Protein AF-A0A6G0AFS3-F1 (afdb_monomer_lite)

Structure (mmCIF, N/CA/C/O backbone):
data_AF-A0A6G0AFS3-F1
#
_entry.id   AF-A0A6G0AFS3-F1
#
loop_
_atom_site.group_PDB
_atom_site.id
_atom_site.type_symbol
_atom_site.label_atom_id
_atom_site.label_alt_id
_atom_site.label_comp_id
_atom_site.label_asym_id
_atom_site.label_entity_id
_atom_site.label_seq_id
_atom_site.pdbx_PDB_ins_code
_atom_site.Cartn_x
_atom_site.Cartn_y
_atom_site.Cartn_z
_atom_site.occupancy
_atom_site.B_iso_or_equiv
_atom_site.auth_seq_id
_atom_site.auth_comp_id
_atom_site.auth_asym_id
_atom_site.auth_atom_id
_atom_site.pdbx_PDB_model_num
ATOM 1 N N . MET A 1 1 ? -5.564 20.367 17.736 1.00 57.69 1 MET A N 1
ATOM 2 C CA . MET A 1 1 ? -5.462 19.104 16.979 1.00 57.69 1 MET A CA 1
ATOM 3 C C . MET A 1 1 ? -5.096 18.020 17.952 1.00 57.69 1 MET A C 1
ATOM 5 O O . MET A 1 1 ? -4.069 18.157 18.610 1.00 57.69 1 MET A O 1
ATOM 9 N N . THR A 1 2 ? -5.948 17.007 18.053 1.00 73.69 2 THR A N 1
ATOM 10 C CA . THR A 1 2 ? -5.639 15.778 18.782 1.00 73.69 2 THR A CA 1
ATOM 11 C C . THR A 1 2 ? -4.485 15.055 18.076 1.00 73.69 2 THR A C 1
ATOM 13 O O . THR A 1 2 ? -4.265 15.255 16.878 1.00 73.69 2 THR A O 1
ATOM 16 N N . LEU A 1 3 ? -3.704 14.264 18.819 1.00 71.75 3 LEU A N 1
ATOM 17 C CA . LEU A 1 3 ? -2.564 13.503 18.282 1.00 71.75 3 LEU A CA 1
ATOM 18 C C . LEU A 1 3 ? -2.977 12.639 17.082 1.00 71.75 3 LEU A C 1
ATOM 20 O O . LEU A 1 3 ? -2.249 12.559 16.098 1.00 71.75 3 LEU A O 1
ATOM 24 N N . GLU A 1 4 ? -4.170 12.059 17.153 1.00 75.44 4 GLU A N 1
ATOM 25 C CA . GLU A 1 4 ? -4.783 11.262 16.094 1.00 75.44 4 GLU A CA 1
ATOM 26 C C . GLU A 1 4 ? -4.953 12.065 14.802 1.00 75.44 4 GLU A C 1
ATOM 28 O O . GLU A 1 4 ? -4.562 11.589 13.741 1.00 75.44 4 GLU A O 1
ATOM 33 N N . THR A 1 5 ? -5.431 13.315 14.876 1.00 77.44 5 THR A N 1
ATOM 34 C CA . THR A 1 5 ? -5.526 14.192 13.696 1.00 77.44 5 THR A CA 1
ATOM 35 C C . THR A 1 5 ? -4.152 14.493 13.106 1.00 77.44 5 THR A C 1
ATOM 37 O O . THR A 1 5 ? -4.003 14.563 11.889 1.00 77.44 5 THR A O 1
ATOM 40 N N . ILE A 1 6 ? -3.134 14.668 13.954 1.00 78.25 6 ILE A N 1
ATOM 41 C CA . ILE A 1 6 ? -1.774 14.931 13.480 1.00 78.25 6 ILE A CA 1
ATOM 42 C C . ILE A 1 6 ? -1.236 13.693 12.759 1.00 78.25 6 ILE A C 1
ATOM 44 O O . ILE A 1 6 ? -0.811 13.814 11.616 1.00 78.25 6 ILE A O 1
ATOM 48 N N . LEU A 1 7 ? -1.304 12.514 13.387 1.00 80.50 7 LEU A N 1
ATOM 49 C CA . LEU A 1 7 ? -0.908 11.238 12.782 1.00 80.50 7 LEU A CA 1
ATOM 50 C C . LEU A 1 7 ? -1.655 10.990 11.468 1.00 80.50 7 LEU A C 1
ATOM 52 O O . LEU A 1 7 ? -1.029 10.627 10.476 1.00 80.50 7 LEU A O 1
ATOM 56 N N . PHE A 1 8 ? -2.961 11.256 11.435 1.00 84.75 8 PHE A N 1
ATOM 57 C CA . PHE A 1 8 ? -3.777 11.121 10.234 1.00 84.75 8 PHE A CA 1
ATOM 58 C C . PHE A 1 8 ? -3.244 11.990 9.092 1.00 84.75 8 PHE A C 1
ATOM 60 O O . PHE A 1 8 ? -3.015 11.486 7.997 1.00 84.75 8 PHE A O 1
ATOM 67 N N . ILE A 1 9 ? -2.961 13.270 9.354 1.00 82.94 9 ILE A N 1
ATOM 68 C CA . ILE A 1 9 ? -2.416 14.190 8.345 1.00 82.94 9 ILE A CA 1
ATOM 69 C C . ILE A 1 9 ? -1.007 13.775 7.909 1.00 82.94 9 ILE A C 1
ATOM 71 O O . ILE A 1 9 ? -0.705 13.830 6.718 1.00 82.94 9 ILE A O 1
ATOM 75 N N . VAL A 1 10 ? -0.156 13.323 8.839 1.00 82.75 10 VAL A N 1
ATOM 76 C CA . VAL A 1 10 ? 1.196 12.827 8.528 1.00 82.75 10 VAL A CA 1
ATOM 77 C C . VAL A 1 10 ? 1.109 11.670 7.537 1.00 82.75 10 VAL A C 1
ATOM 79 O O . VAL A 1 10 ? 1.639 11.765 6.432 1.00 82.75 10 VAL A O 1
ATOM 82 N N . PHE A 1 11 ? 0.409 10.596 7.906 1.00 86.06 11 PHE A N 1
ATOM 83 C CA . PHE A 1 11 ? 0.305 9.404 7.072 1.00 86.06 11 PHE A CA 1
ATOM 84 C C . PHE A 1 11 ? -0.426 9.688 5.758 1.00 86.06 11 PHE A C 1
ATOM 86 O O . PHE A 1 11 ? 0.020 9.213 4.717 1.00 86.06 11 PHE A O 1
ATOM 93 N N . ALA A 1 12 ? -1.472 10.521 5.769 1.00 86.19 12 ALA A N 1
ATOM 94 C CA . ALA A 1 12 ? -2.175 10.925 4.554 1.00 86.19 12 ALA A CA 1
ATOM 95 C C . ALA A 1 12 ? -1.269 11.716 3.597 1.00 86.19 12 ALA A C 1
ATOM 97 O O . ALA A 1 12 ? -1.266 11.444 2.398 1.00 86.19 12 ALA A O 1
ATOM 98 N N . SER A 1 13 ? -0.459 12.648 4.114 1.00 82.75 13 SER A N 1
ATOM 99 C CA . SER A 1 13 ? 0.499 13.406 3.299 1.00 82.75 13 SER A CA 1
ATOM 100 C C . SER A 1 13 ? 1.591 12.510 2.711 1.00 82.75 13 SER A C 1
ATOM 102 O O . SER A 1 13 ? 1.865 12.598 1.517 1.00 82.75 13 SER A O 1
ATOM 104 N N . ILE A 1 14 ? 2.153 11.585 3.501 1.00 85.62 14 ILE A N 1
ATOM 105 C CA . ILE A 1 14 ? 3.144 10.608 3.026 1.00 85.62 14 ILE A CA 1
ATOM 106 C C . ILE A 1 14 ? 2.538 9.727 1.932 1.00 85.62 14 ILE A C 1
ATOM 108 O O . ILE A 1 14 ? 3.170 9.522 0.900 1.00 85.62 14 ILE A O 1
ATOM 112 N N . CYS A 1 15 ? 1.308 9.247 2.126 1.00 88.62 15 CYS A N 1
ATOM 113 C CA . CYS A 1 15 ? 0.595 8.422 1.155 1.00 88.62 15 CYS A CA 1
ATOM 114 C C . CYS A 1 15 ? 0.359 9.186 -0.160 1.00 88.62 15 CYS A C 1
ATOM 116 O O . CYS A 1 15 ? 0.762 8.724 -1.225 1.00 88.62 15 CYS A O 1
ATOM 118 N N . ALA A 1 16 ? -0.201 10.400 -0.087 1.00 85.44 16 ALA A N 1
ATOM 119 C CA . ALA A 1 16 ? -0.469 11.238 -1.258 1.00 85.44 16 ALA A CA 1
ATOM 120 C C . ALA A 1 16 ? 0.805 11.529 -2.059 1.00 85.44 16 ALA A C 1
ATOM 122 O O . ALA A 1 16 ? 0.827 11.459 -3.287 1.00 85.44 16 ALA A O 1
ATOM 123 N N . VAL A 1 17 ? 1.892 11.816 -1.355 1.00 84.44 17 VAL A N 1
ATOM 124 C CA . VAL A 1 17 ? 3.161 12.142 -1.982 1.00 84.44 17 VAL A CA 1
ATOM 125 C C . VAL A 1 17 ? 3.850 10.898 -2.554 1.00 84.44 17 VAL A C 1
ATOM 127 O O . VAL A 1 17 ? 4.395 10.959 -3.657 1.00 84.44 17 VAL A O 1
ATOM 130 N N . SER A 1 18 ? 3.787 9.759 -1.857 1.00 86.06 18 SER A N 1
ATOM 131 C CA . SER A 1 18 ? 4.270 8.470 -2.364 1.00 86.06 18 SER A CA 1
ATOM 132 C C . SER A 1 18 ? 3.552 8.080 -3.657 1.00 86.06 18 SER A C 1
ATOM 134 O O . SER A 1 18 ? 4.197 7.621 -4.595 1.00 86.06 18 SER A O 1
ATOM 136 N N . ALA A 1 19 ? 2.243 8.334 -3.757 1.00 87.31 19 ALA A N 1
ATOM 137 C CA . ALA A 1 19 ? 1.475 8.090 -4.977 1.00 87.31 19 ALA A CA 1
ATOM 138 C C . ALA A 1 19 ? 1.959 8.951 -6.161 1.00 87.31 19 ALA A C 1
ATOM 140 O O . ALA A 1 19 ? 2.173 8.435 -7.257 1.00 87.31 19 ALA A O 1
ATOM 141 N N . VAL A 1 20 ? 2.207 10.248 -5.943 1.00 83.62 20 VAL A N 1
ATOM 142 C CA . VAL A 1 20 ? 2.750 11.139 -6.988 1.00 83.62 20 VAL A CA 1
ATOM 143 C C . VAL A 1 20 ? 4.163 10.716 -7.403 1.00 83.62 20 VAL A C 1
ATOM 145 O O . VAL A 1 20 ? 4.492 10.703 -8.594 1.00 83.62 20 VAL A O 1
ATOM 148 N N . LEU A 1 21 ? 4.999 10.331 -6.436 1.00 81.81 21 LEU A N 1
ATOM 149 C CA . LEU A 1 21 ? 6.357 9.850 -6.683 1.00 81.81 21 LEU A CA 1
ATOM 150 C C . LEU A 1 21 ? 6.391 8.529 -7.447 1.00 81.81 21 LEU A C 1
ATOM 152 O O . LEU A 1 21 ? 7.233 8.369 -8.326 1.00 81.81 21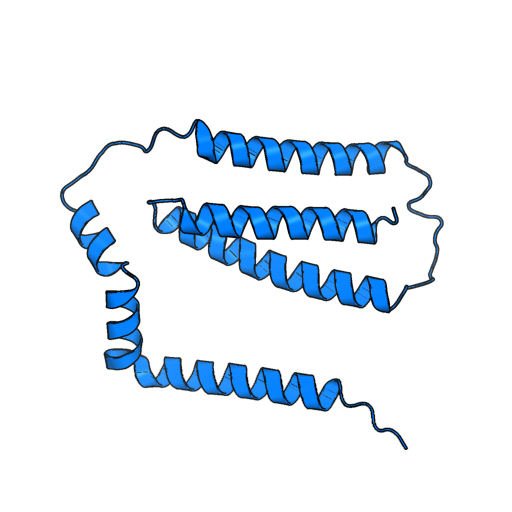 LEU A O 1
ATOM 156 N N . MET A 1 22 ? 5.479 7.610 -7.136 1.00 83.44 22 MET A N 1
ATOM 157 C CA . MET A 1 22 ? 5.349 6.335 -7.834 1.00 83.44 22 MET A CA 1
ATOM 158 C C . MET A 1 22 ? 5.116 6.543 -9.338 1.00 83.44 22 MET A C 1
ATOM 160 O O . MET A 1 22 ? 5.707 5.826 -10.142 1.00 83.44 22 MET A O 1
ATOM 164 N N . ILE A 1 23 ? 4.295 7.534 -9.711 1.00 82.75 23 ILE A N 1
ATOM 165 C CA . ILE A 1 23 ? 3.948 7.836 -11.112 1.00 82.75 23 ILE A CA 1
ATOM 166 C C . ILE A 1 23 ? 5.051 8.640 -11.811 1.00 82.75 23 ILE A C 1
ATOM 168 O O . ILE A 1 23 ? 5.369 8.386 -12.967 1.00 82.75 23 ILE A O 1
ATOM 172 N N . THR A 1 24 ? 5.646 9.616 -11.121 1.00 78.75 24 THR A N 1
ATOM 173 C CA . THR A 1 24 ? 6.626 10.536 -11.729 1.00 78.75 24 THR A CA 1
ATOM 174 C C . THR A 1 24 ? 7.993 9.880 -11.962 1.00 78.75 24 THR A C 1
ATOM 176 O O . THR A 1 24 ? 8.805 10.384 -12.739 1.00 78.75 24 THR A O 1
ATOM 179 N N . ARG A 1 25 ? 8.307 8.776 -11.270 1.00 72.31 25 ARG A N 1
ATOM 180 C CA . ARG A 1 25 ? 9.647 8.178 -11.303 1.00 72.31 25 ARG A CA 1
ATOM 181 C C . ARG A 1 25 ? 9.829 7.214 -12.480 1.00 72.31 25 ARG A C 1
ATOM 183 O O . ARG A 1 25 ? 9.078 6.254 -12.590 1.00 72.31 25 ARG A O 1
ATOM 190 N N . PRO A 1 26 ? 10.891 7.388 -13.293 1.00 65.94 26 PRO A N 1
ATOM 191 C CA . PRO A 1 26 ? 11.183 6.487 -14.410 1.00 65.94 26 PRO A CA 1
ATOM 192 C C . PRO A 1 26 ? 11.846 5.169 -13.979 1.00 65.94 26 PRO A C 1
ATOM 194 O O . PRO A 1 26 ? 11.975 4.259 -14.789 1.00 65.94 26 PRO A O 1
ATOM 197 N N . ASN A 1 27 ? 12.314 5.056 -12.730 1.00 74.31 27 ASN A N 1
ATOM 198 C CA . ASN A 1 27 ? 12.974 3.845 -12.247 1.00 74.31 27 ASN A CA 1
ATOM 199 C C . ASN A 1 27 ? 11.939 2.876 -11.633 1.00 74.31 27 ASN A C 1
ATOM 201 O O . ASN A 1 27 ? 11.356 3.216 -10.597 1.00 74.31 27 ASN A O 1
ATOM 205 N N . PRO A 1 28 ? 11.767 1.661 -12.192 1.00 74.00 28 PRO A N 1
ATOM 206 C CA . PRO A 1 28 ? 10.737 0.715 -11.760 1.00 74.00 28 PRO A CA 1
ATOM 207 C C . PRO A 1 28 ? 10.916 0.223 -10.316 1.00 74.00 28 PRO A C 1
ATOM 209 O O . PRO A 1 28 ? 9.928 -0.010 -9.623 1.00 74.00 28 PRO A O 1
ATOM 212 N N . VAL A 1 29 ? 12.155 0.116 -9.819 1.00 78.69 29 VAL A N 1
ATOM 213 C CA . VAL A 1 29 ? 12.429 -0.322 -8.438 1.00 78.69 29 VAL A CA 1
ATOM 214 C C . VAL A 1 29 ? 11.977 0.738 -7.435 1.00 78.69 29 VAL A C 1
ATOM 216 O O . VAL A 1 29 ? 11.332 0.423 -6.437 1.00 78.69 29 VAL A O 1
ATOM 219 N N . LEU A 1 30 ? 12.269 2.010 -7.718 1.00 75.38 30 LEU A N 1
ATOM 220 C CA . LEU A 1 30 ? 11.822 3.130 -6.887 1.00 75.38 30 LEU A CA 1
ATOM 221 C C . LEU A 1 30 ? 10.293 3.232 -6.880 1.00 75.38 30 LEU A C 1
ATOM 223 O O . LEU A 1 30 ? 9.705 3.378 -5.811 1.00 75.38 30 LEU A O 1
ATOM 227 N N . SER A 1 31 ? 9.642 3.082 -8.035 1.00 81.31 31 SER A N 1
ATOM 228 C CA . SER A 1 31 ? 8.177 3.077 -8.115 1.00 81.31 31 SER A CA 1
ATOM 229 C C . SER A 1 31 ? 7.552 1.916 -7.335 1.00 81.31 31 SER A C 1
ATOM 231 O O . SER A 1 31 ? 6.569 2.128 -6.629 1.00 81.31 31 SER A O 1
ATOM 233 N N . ALA A 1 32 ? 8.144 0.716 -7.372 1.00 84.19 32 ALA A N 1
ATOM 234 C CA . ALA A 1 32 ? 7.674 -0.423 -6.581 1.00 84.19 32 ALA A CA 1
ATOM 235 C C . ALA A 1 32 ? 7.794 -0.181 -5.063 1.00 84.19 32 ALA A C 1
ATOM 237 O O . ALA A 1 32 ? 6.872 -0.500 -4.312 1.00 84.19 32 ALA A O 1
ATOM 238 N N . LEU A 1 33 ? 8.885 0.439 -4.599 1.00 85.06 33 LEU A N 1
ATOM 239 C CA . LEU A 1 33 ? 9.038 0.811 -3.187 1.00 85.06 33 LEU A CA 1
ATOM 240 C C . LEU A 1 33 ? 7.977 1.834 -2.748 1.00 85.06 33 LEU A C 1
ATOM 242 O O . LEU A 1 33 ? 7.375 1.676 -1.683 1.00 85.06 33 LEU A O 1
ATOM 246 N N . PHE A 1 34 ? 7.695 2.843 -3.580 1.00 87.62 34 PHE A N 1
ATOM 247 C CA . PHE A 1 34 ? 6.633 3.817 -3.309 1.00 87.62 34 PHE A CA 1
ATOM 248 C C . PHE A 1 34 ? 5.228 3.203 -3.358 1.00 87.62 34 PHE A C 1
ATOM 250 O O . PHE A 1 34 ? 4.359 3.637 -2.601 1.00 87.62 34 PHE A O 1
ATOM 257 N N . LEU A 1 35 ? 4.999 2.175 -4.181 1.00 89.19 35 LEU A N 1
ATOM 258 C CA . LEU A 1 35 ? 3.743 1.421 -4.198 1.00 89.19 35 LEU A CA 1
ATOM 259 C C . LEU A 1 35 ? 3.514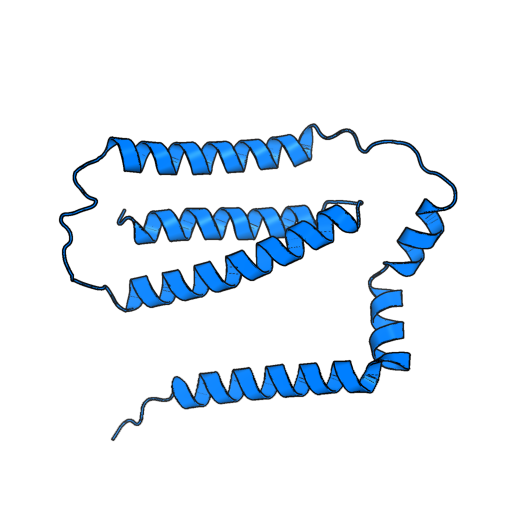 0.691 -2.866 1.00 89.19 35 LEU A C 1
ATOM 261 O O . LEU A 1 35 ? 2.440 0.809 -2.277 1.00 89.19 35 LEU A O 1
ATOM 265 N N . VAL A 1 36 ? 4.529 -0.021 -2.364 1.00 90.38 36 VAL A N 1
ATOM 266 C CA . VAL A 1 36 ? 4.449 -0.724 -1.071 1.00 90.38 36 VAL A CA 1
ATOM 267 C C . VAL A 1 36 ? 4.227 0.268 0.073 1.00 90.38 36 VAL A C 1
ATOM 269 O O . VAL A 1 36 ? 3.353 0.052 0.914 1.00 90.38 36 VAL A O 1
ATOM 272 N N . LEU A 1 37 ? 4.960 1.388 0.073 1.00 88.94 37 LEU A N 1
ATOM 273 C CA . LEU A 1 37 ? 4.777 2.461 1.052 1.00 88.94 37 LEU A CA 1
ATOM 274 C C . LEU A 1 37 ? 3.358 3.049 0.998 1.00 88.94 37 LEU A C 1
ATOM 276 O O . LEU A 1 37 ? 2.748 3.277 2.042 1.00 88.94 37 LEU A O 1
ATOM 280 N N . ASN A 1 38 ? 2.816 3.259 -0.204 1.00 91.94 38 ASN A N 1
ATOM 281 C CA . ASN A 1 38 ? 1.468 3.784 -0.400 1.00 91.94 38 ASN A CA 1
ATOM 282 C C . ASN A 1 38 ? 0.392 2.810 0.106 1.00 91.94 38 ASN A C 1
ATOM 284 O O . ASN A 1 38 ? -0.552 3.239 0.761 1.00 91.94 38 ASN A O 1
ATOM 288 N N . PHE A 1 39 ? 0.541 1.501 -0.120 1.00 91.00 39 PHE A N 1
ATOM 289 C CA . PHE A 1 39 ? -0.406 0.517 0.416 1.00 91.00 39 PHE A CA 1
ATOM 290 C C . PHE A 1 39 ? -0.370 0.430 1.942 1.00 91.00 39 PHE A C 1
ATOM 292 O O . PHE A 1 39 ? -1.427 0.426 2.575 1.00 91.00 39 PHE A O 1
ATOM 299 N N . ALA A 1 40 ? 0.822 0.425 2.546 1.00 90.19 40 ALA A N 1
ATOM 300 C CA . ALA A 1 40 ? 0.954 0.469 4.001 1.00 90.19 40 ALA A CA 1
ATOM 301 C C . ALA A 1 40 ? 0.349 1.763 4.585 1.00 90.19 40 ALA A C 1
ATOM 303 O O . ALA A 1 40 ? -0.367 1.726 5.588 1.00 90.19 40 ALA A O 1
ATOM 304 N N . GLY A 1 41 ? 0.585 2.900 3.921 1.00 89.12 41 GLY A N 1
ATOM 305 C CA . GLY A 1 41 ? 0.025 4.198 4.291 1.00 89.12 41 GLY A CA 1
ATOM 306 C C . GLY A 1 41 ? -1.501 4.236 4.212 1.00 89.12 41 GLY A C 1
ATOM 307 O O . GLY A 1 41 ? -2.146 4.670 5.164 1.00 89.12 41 GLY A O 1
ATOM 308 N N . ALA A 1 42 ? -2.092 3.731 3.128 1.00 89.94 42 ALA A N 1
ATOM 309 C CA . ALA A 1 42 ? -3.540 3.733 2.926 1.00 89.94 42 ALA A CA 1
ATOM 310 C C . ALA A 1 42 ? -4.286 2.948 4.018 1.00 89.94 42 ALA A C 1
ATOM 312 O O . ALA A 1 42 ? -5.291 3.424 4.550 1.00 89.94 42 ALA A O 1
ATOM 313 N N . ILE A 1 43 ? -3.763 1.781 4.408 1.00 92.12 43 ILE A N 1
ATOM 314 C CA . ILE A 1 43 ? -4.334 0.967 5.490 1.00 92.12 43 ILE A CA 1
ATOM 315 C C . ILE A 1 43 ? -4.252 1.715 6.831 1.00 92.12 43 ILE A C 1
ATOM 317 O O . ILE A 1 43 ? -5.239 1.771 7.564 1.00 92.12 43 ILE A O 1
ATOM 321 N N . MET A 1 44 ? -3.113 2.351 7.136 1.00 91.12 44 MET A N 1
ATOM 322 C CA . MET A 1 44 ? -2.954 3.163 8.352 1.00 91.12 44 MET A CA 1
ATOM 323 C C . MET A 1 44 ? -3.930 4.341 8.398 1.00 91.12 44 MET A C 1
ATOM 325 O O . MET A 1 44 ? -4.539 4.590 9.436 1.00 91.12 44 MET A O 1
ATOM 329 N N . VAL A 1 45 ? -4.123 5.043 7.278 1.00 91.06 45 VAL A N 1
ATOM 330 C CA . VAL A 1 45 ? -5.088 6.150 7.176 1.00 91.06 45 VAL A CA 1
ATOM 331 C C . VAL A 1 45 ? -6.514 5.652 7.424 1.00 91.06 45 VAL A C 1
ATOM 333 O O . VAL A 1 45 ? -7.257 6.298 8.164 1.00 91.06 45 VAL A O 1
ATOM 336 N N . PHE A 1 46 ? -6.881 4.485 6.885 1.00 90.19 46 PHE A N 1
ATOM 337 C CA . PHE A 1 46 ? -8.181 3.863 7.143 1.00 90.19 46 PHE A CA 1
ATOM 338 C C . PHE A 1 46 ? -8.372 3.514 8.630 1.00 90.19 46 PHE A C 1
ATOM 340 O O . PHE A 1 46 ? -9.405 3.844 9.210 1.00 90.19 46 PHE A O 1
ATOM 347 N N . PHE A 1 47 ? -7.364 2.933 9.288 1.00 89.50 47 PHE A N 1
ATOM 348 C CA . PHE A 1 47 ? -7.427 2.653 10.729 1.00 89.50 47 PHE A CA 1
ATOM 349 C C . PHE A 1 47 ? -7.524 3.920 11.580 1.00 89.50 47 PHE A C 1
ATOM 351 O O . PHE A 1 47 ? -8.339 3.975 12.499 1.00 89.50 47 PHE A O 1
ATOM 358 N N . LEU A 1 48 ? -6.732 4.950 11.275 1.00 88.25 48 LEU A N 1
ATOM 359 C CA . LEU A 1 48 ? -6.780 6.224 11.996 1.00 88.25 48 LEU A CA 1
ATOM 360 C C . LEU A 1 48 ? -8.136 6.917 11.832 1.00 88.25 48 LEU A C 1
ATOM 362 O O . LEU A 1 48 ? -8.638 7.494 12.794 1.00 88.25 48 LEU A O 1
ATOM 366 N N . PHE A 1 49 ? -8.756 6.812 10.653 1.00 87.31 49 PHE A N 1
ATOM 367 C CA . PHE A 1 49 ? -10.120 7.285 10.435 1.00 87.31 49 PHE A CA 1
ATOM 368 C C . PHE A 1 49 ? -11.123 6.565 11.349 1.00 87.31 49 PHE A C 1
ATOM 370 O O . PHE A 1 49 ? -11.936 7.215 12.004 1.00 87.31 49 PHE A O 1
ATOM 377 N N . VAL A 1 50 ? -11.030 5.236 11.459 1.00 87.88 50 VAL A N 1
ATOM 378 C CA . VAL A 1 50 ? -11.891 4.449 12.357 1.00 87.88 50 VAL A CA 1
ATOM 379 C C . VAL A 1 50 ? -11.660 4.809 13.829 1.00 87.88 50 VAL A C 1
ATOM 381 O O . VAL A 1 50 ? -12.630 4.986 14.560 1.00 87.88 50 VAL A O 1
ATOM 384 N N . ILE A 1 51 ? -10.407 4.960 14.270 1.00 84.62 51 ILE A N 1
ATOM 385 C CA . ILE A 1 51 ? -10.074 5.354 15.653 1.00 84.62 51 ILE A CA 1
ATOM 386 C C . ILE A 1 51 ? -10.661 6.731 15.979 1.00 84.62 51 ILE A C 1
ATOM 388 O O . ILE A 1 51 ? -11.276 6.900 17.030 1.00 84.62 51 ILE A O 1
ATOM 392 N N . MET A 1 52 ? -10.547 7.682 15.050 1.00 83.38 52 MET A N 1
ATOM 393 C CA . MET A 1 52 ? -11.117 9.018 15.205 1.00 83.38 52 MET A CA 1
ATOM 394 C C . MET A 1 52 ? -12.652 8.982 15.312 1.00 83.38 52 MET A C 1
ATOM 396 O O . MET A 1 52 ? -13.221 9.745 16.091 1.00 83.38 52 MET A O 1
ATOM 400 N N . LEU A 1 53 ? -13.328 8.087 14.579 1.00 84.88 53 LEU A N 1
ATOM 401 C CA . LEU A 1 53 ? -14.775 7.871 14.720 1.00 84.88 53 LEU A CA 1
ATOM 402 C C . LEU A 1 53 ? -15.149 7.198 16.047 1.00 84.88 53 LEU A C 1
ATOM 404 O O . LEU A 1 53 ? -16.216 7.479 16.589 1.00 84.88 53 LEU A O 1
ATOM 408 N N . LEU A 1 54 ? -14.291 6.316 16.567 1.00 83.25 54 LEU A N 1
ATOM 409 C CA . LEU A 1 54 ? -14.528 5.608 17.826 1.00 83.25 54 LEU A CA 1
ATOM 410 C C . LEU A 1 54 ? -14.247 6.454 19.077 1.00 83.25 54 LEU A C 1
ATOM 412 O O . LEU A 1 54 ? -14.614 6.007 20.161 1.00 83.25 54 LEU A O 1
ATOM 416 N N . ASN A 1 55 ? -13.605 7.624 18.934 1.00 71.88 55 ASN A N 1
ATOM 417 C CA . ASN A 1 55 ? -13.202 8.553 20.002 1.00 71.88 55 ASN A CA 1
ATOM 418 C C . ASN A 1 55 ? -12.865 7.833 21.328 1.00 71.88 55 ASN A C 1
ATOM 420 O O . ASN A 1 55 ? -13.649 7.904 22.279 1.00 71.88 55 ASN A O 1
ATOM 424 N N . PRO A 1 56 ? -11.739 7.100 21.411 1.00 66.69 56 PRO A N 1
ATOM 425 C CA . PRO A 1 56 ? -11.371 6.389 22.629 1.00 66.69 56 PRO A CA 1
ATOM 426 C C . PRO A 1 56 ? -11.131 7.385 23.778 1.00 66.69 56 PRO A C 1
ATOM 428 O O . PRO A 1 56 ? -10.067 7.978 23.908 1.00 66.69 56 PRO A O 1
ATOM 431 N N . GLU A 1 57 ? -12.120 7.561 24.659 1.00 58.06 57 GLU A N 1
ATOM 432 C CA . GLU A 1 57 ? -12.068 8.503 25.792 1.00 58.06 57 GLU A CA 1
ATOM 433 C C . GLU A 1 57 ? -11.129 8.082 26.941 1.00 58.06 57 GLU A C 1
ATOM 435 O O . GLU A 1 57 ? -11.123 8.704 28.006 1.00 58.06 57 GLU A O 1
ATOM 440 N N . LYS A 1 58 ? -10.291 7.056 26.761 1.00 53.00 58 LYS A N 1
ATOM 441 C CA . LYS A 1 58 ? -9.360 6.622 27.807 1.00 53.00 58 LYS A CA 1
ATOM 442 C C . LYS A 1 58 ? -8.108 7.501 27.828 1.00 53.00 58 LYS A C 1
ATOM 444 O O . LYS A 1 58 ? -7.154 7.293 27.091 1.00 53.00 58 LYS A O 1
ATOM 449 N N . GLU A 1 59 ? -8.170 8.465 28.744 1.00 52.41 59 GLU A N 1
ATOM 450 C CA . GLU A 1 59 ? -7.080 9.278 29.292 1.00 52.41 59 GLU A CA 1
ATOM 451 C C . GLU A 1 59 ? -6.427 10.270 28.319 1.00 52.41 59 GLU A C 1
ATOM 453 O O . GLU A 1 59 ? -5.273 10.159 27.907 1.00 52.41 59 GLU A O 1
ATOM 458 N N . LYS A 1 60 ? -7.163 11.362 28.080 1.00 50.19 60 LYS A N 1
ATOM 459 C CA . LYS A 1 60 ? -6.727 12.607 27.420 1.00 50.19 60 LYS A CA 1
ATOM 460 C C . LYS A 1 60 ? -5.505 13.311 28.060 1.00 50.19 60 LYS A C 1
ATOM 462 O O . LYS A 1 60 ? -5.126 14.379 27.598 1.00 50.19 60 LYS A O 1
ATOM 467 N N . ASN A 1 61 ? -4.836 12.726 29.058 1.00 45.75 61 ASN A N 1
ATOM 468 C CA . ASN A 1 61 ? -3.808 13.406 29.860 1.00 45.75 61 ASN A CA 1
ATOM 469 C C . ASN A 1 61 ? -2.349 12.989 29.590 1.00 45.75 61 ASN A C 1
ATOM 471 O O . ASN A 1 61 ? -1.449 13.599 30.163 1.00 45.75 61 ASN A O 1
ATOM 475 N N . PHE A 1 62 ? -2.061 12.034 28.697 1.00 48.97 62 PHE A N 1
ATOM 476 C CA . PHE A 1 62 ? -0.661 11.669 28.398 1.00 48.97 62 PHE A CA 1
ATOM 477 C C . PHE A 1 62 ? -0.008 12.479 27.265 1.00 48.97 62 PHE A C 1
ATOM 479 O O . PHE A 1 62 ? 1.219 12.521 27.176 1.00 48.97 62 PHE A O 1
ATOM 486 N N . PHE A 1 63 ? -0.790 13.162 26.419 1.00 49.94 63 PHE A N 1
ATOM 487 C CA . PHE A 1 63 ? -0.266 13.822 25.210 1.00 49.94 63 PHE A CA 1
ATOM 488 C C . PHE A 1 63 ? -0.409 15.347 25.168 1.00 49.94 63 PHE A C 1
ATOM 490 O O . PHE A 1 63 ? 0.268 15.990 24.363 1.00 49.94 63 PHE A O 1
ATOM 497 N N . GLU A 1 64 ? -1.206 15.958 26.049 1.00 53.09 64 GLU A N 1
ATOM 498 C CA . GLU A 1 64 ? -1.312 17.424 26.112 1.00 53.09 64 GLU A CA 1
ATOM 499 C C . GLU A 1 64 ? -0.075 18.094 26.732 1.00 53.09 64 GLU A C 1
ATOM 501 O O . GLU A 1 64 ? 0.206 19.262 26.470 1.00 53.09 64 GLU A O 1
ATOM 506 N N . GLN A 1 65 ? 0.740 17.356 27.491 1.00 53.47 65 GLN A N 1
ATOM 507 C CA . GLN A 1 65 ? 1.780 17.970 28.317 1.00 53.47 65 GLN A CA 1
ATOM 508 C C . GLN A 1 65 ? 3.115 18.243 27.601 1.00 53.47 65 GLN A C 1
ATOM 510 O O . GLN A 1 65 ? 3.995 18.892 28.165 1.00 53.47 65 GLN A O 1
ATOM 515 N N . LYS A 1 66 ? 3.298 17.827 26.339 1.00 58.03 66 LYS A N 1
ATOM 516 C CA . LYS A 1 66 ? 4.500 18.195 25.568 1.00 58.03 66 LYS A CA 1
ATOM 517 C C . LYS A 1 66 ? 4.137 18.914 24.278 1.00 58.03 66 LYS A C 1
ATOM 519 O O . LYS A 1 66 ? 4.234 18.356 23.191 1.00 58.03 66 LYS A O 1
ATOM 524 N N . ALA A 1 67 ? 3.871 20.217 24.388 1.00 63.53 67 ALA A N 1
ATOM 525 C CA . ALA A 1 67 ? 3.875 21.149 23.253 1.00 63.53 67 ALA A CA 1
ATOM 526 C C . ALA A 1 67 ? 5.134 20.993 22.366 1.00 63.53 67 ALA A C 1
ATOM 528 O O . ALA A 1 67 ? 5.053 21.114 21.144 1.00 63.53 67 ALA A O 1
ATOM 529 N N . LYS A 1 68 ? 6.274 20.606 22.966 1.00 64.69 68 LYS A N 1
ATOM 530 C CA . LYS A 1 68 ? 7.496 20.204 22.248 1.00 64.69 68 LYS A CA 1
ATOM 531 C C . LYS A 1 68 ? 7.288 19.021 21.295 1.00 64.69 68 LYS A C 1
ATOM 533 O O . LYS A 1 68 ? 7.822 19.053 20.197 1.00 64.69 68 LYS A O 1
ATOM 538 N N . LEU A 1 69 ? 6.509 18.007 21.676 1.00 65.12 69 LEU A N 1
ATOM 539 C CA . LEU A 1 69 ? 6.218 16.839 20.839 1.00 65.12 69 LEU A CA 1
ATOM 540 C C . LEU A 1 69 ? 5.295 17.209 19.671 1.00 65.12 69 LEU A C 1
ATOM 542 O O . LEU A 1 69 ? 5.520 16.776 18.549 1.00 65.12 69 LEU A O 1
ATOM 546 N N . ARG A 1 70 ? 4.303 18.077 19.903 1.00 63.66 70 ARG A N 1
ATOM 547 C CA . ARG A 1 70 ? 3.425 18.591 18.839 1.00 63.66 70 ARG A CA 1
ATOM 548 C C . ARG A 1 70 ? 4.210 19.365 17.777 1.00 63.66 70 ARG A C 1
ATOM 550 O O . ARG A 1 70 ? 4.017 19.138 16.587 1.00 63.66 70 ARG A O 1
ATOM 557 N N . ILE A 1 71 ? 5.117 20.239 18.215 1.00 70.81 71 ILE A N 1
ATOM 558 C CA . ILE A 1 71 ? 6.048 20.952 17.332 1.00 70.81 71 ILE A CA 1
ATOM 559 C C . ILE A 1 71 ? 6.981 19.966 16.625 1.00 70.81 71 ILE A C 1
ATOM 561 O O . ILE A 1 71 ? 7.174 20.085 15.423 1.00 70.81 71 ILE A O 1
ATOM 565 N N . PHE A 1 72 ? 7.489 18.952 17.327 1.00 68.31 72 PHE A N 1
ATOM 566 C CA . PHE A 1 72 ? 8.354 17.928 16.743 1.00 68.31 72 PHE A CA 1
ATOM 567 C C . PHE A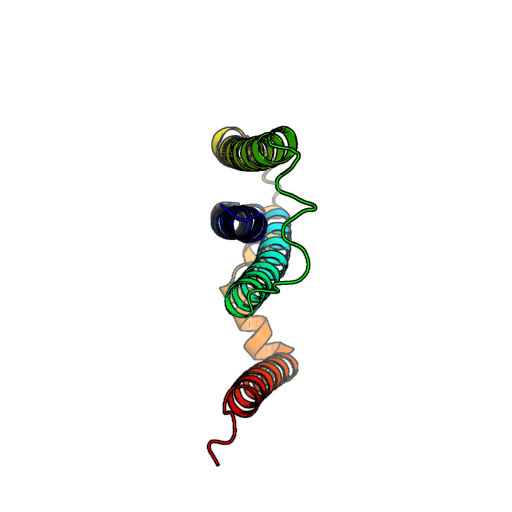 1 72 ? 7.670 17.149 15.613 1.00 68.31 72 PHE A C 1
ATOM 569 O O . PHE A 1 72 ? 8.273 16.958 14.562 1.00 68.31 72 PHE A O 1
ATOM 576 N N . VAL A 1 73 ? 6.399 16.767 15.778 1.00 66.44 73 VAL A N 1
ATOM 577 C CA . VAL A 1 73 ? 5.655 16.072 14.717 1.00 66.44 73 VAL A CA 1
ATOM 578 C C . VAL A 1 73 ? 5.413 16.989 13.518 1.00 66.44 73 VAL A C 1
ATOM 580 O O . VAL A 1 73 ? 5.658 16.578 12.390 1.00 66.44 73 VAL A O 1
ATOM 583 N N . VAL A 1 74 ? 5.000 18.243 13.732 1.00 70.69 74 VAL A N 1
ATOM 584 C CA . VAL A 1 74 ? 4.794 19.205 12.631 1.00 70.69 74 VAL A CA 1
ATOM 585 C C . VAL A 1 74 ? 6.099 19.486 11.882 1.00 70.69 74 VAL A C 1
ATOM 587 O O . VAL A 1 74 ? 6.107 19.526 10.651 1.00 70.69 74 VAL A O 1
ATOM 590 N N . VAL A 1 75 ? 7.211 19.629 12.606 1.00 79.06 75 VAL A N 1
ATOM 591 C CA . VAL A 1 75 ? 8.542 19.797 12.015 1.00 79.06 75 VAL A CA 1
ATOM 592 C C . VAL A 1 75 ? 8.919 18.565 11.202 1.00 79.06 75 VAL A C 1
ATOM 594 O O . VAL A 1 75 ? 9.277 18.731 10.044 1.00 79.06 75 VAL A O 1
ATOM 597 N N . ILE A 1 76 ? 8.769 17.348 11.739 1.00 74.88 76 ILE A N 1
ATOM 598 C CA . ILE A 1 76 ? 9.059 16.105 11.005 1.00 74.88 76 ILE A CA 1
ATOM 599 C C . ILE A 1 76 ? 8.239 16.008 9.719 1.00 74.88 76 ILE A C 1
ATOM 601 O O . ILE A 1 76 ? 8.807 15.737 8.669 1.00 74.88 76 ILE A O 1
ATOM 605 N N . VAL A 1 77 ? 6.932 16.270 9.770 1.00 67.50 77 VAL A N 1
ATOM 606 C CA . VAL A 1 77 ? 6.055 16.224 8.585 1.00 67.50 77 VAL A CA 1
ATOM 607 C C . VAL A 1 77 ? 6.516 17.208 7.524 1.00 67.50 77 VAL A C 1
ATOM 609 O O . VAL A 1 77 ? 6.616 16.867 6.349 1.00 67.50 77 VAL A O 1
ATOM 612 N N . THR A 1 78 ? 6.824 18.430 7.952 1.00 75.25 78 THR A N 1
ATOM 613 C CA . THR A 1 78 ? 7.278 19.494 7.057 1.00 75.25 78 THR A CA 1
ATOM 614 C C . THR A 1 78 ? 8.629 19.132 6.441 1.00 75.25 78 THR A C 1
ATOM 616 O O . THR A 1 78 ? 8.835 19.327 5.248 1.00 75.25 78 THR A O 1
ATOM 619 N N . LEU A 1 79 ? 9.530 18.537 7.224 1.00 80.31 79 LEU A N 1
ATOM 620 C CA . LEU A 1 79 ? 10.846 18.090 6.773 1.00 80.31 79 LEU A CA 1
ATOM 621 C C . LEU A 1 79 ? 10.738 16.915 5.792 1.00 80.31 79 LEU A C 1
ATOM 623 O O . LEU A 1 79 ? 11.430 16.916 4.779 1.00 80.31 79 LEU A O 1
ATOM 627 N N . VAL A 1 80 ? 9.838 15.957 6.038 1.00 73.25 80 VAL A N 1
ATOM 628 C CA . VAL A 1 80 ? 9.556 14.847 5.112 1.00 73.25 80 VAL A CA 1
ATOM 629 C C . VAL A 1 80 ? 8.959 15.372 3.806 1.00 73.25 80 VAL A C 1
ATOM 631 O O . VAL A 1 80 ? 9.414 14.975 2.736 1.00 73.25 80 VAL A O 1
ATOM 634 N N . LEU A 1 81 ? 8.009 16.314 3.861 1.00 72.12 81 LEU A N 1
ATOM 635 C CA . LEU A 1 81 ? 7.482 16.957 2.653 1.00 72.12 81 LEU A CA 1
ATOM 636 C C . LEU A 1 81 ? 8.574 17.675 1.860 1.00 72.12 81 LEU A C 1
ATOM 638 O O . LEU A 1 81 ? 8.664 17.496 0.647 1.00 72.12 81 LEU A O 1
ATOM 642 N N . ILE A 1 82 ? 9.432 18.441 2.536 1.00 81.25 82 ILE A N 1
ATOM 643 C CA . ILE A 1 82 ? 10.568 19.116 1.902 1.00 81.25 82 ILE A CA 1
ATOM 644 C C . ILE A 1 82 ? 11.538 18.096 1.302 1.00 81.25 82 ILE A C 1
ATOM 646 O O . ILE A 1 82 ? 11.992 18.296 0.180 1.00 81.25 82 ILE A O 1
ATOM 650 N N . GLN A 1 83 ? 11.829 16.990 1.994 1.00 72.44 83 GLN A N 1
ATOM 651 C CA . GLN A 1 83 ? 12.682 15.920 1.471 1.00 72.44 83 GLN A CA 1
ATOM 652 C C . GLN A 1 83 ? 12.116 15.322 0.192 1.00 72.44 83 GLN A C 1
ATOM 654 O O . GLN A 1 83 ? 12.862 15.078 -0.753 1.00 72.44 83 GLN A O 1
ATOM 659 N N . ILE A 1 84 ? 10.806 15.102 0.140 1.00 67.81 84 ILE A N 1
ATOM 660 C CA . ILE A 1 84 ? 10.195 14.545 -1.055 1.00 67.81 84 ILE A CA 1
ATOM 661 C C . ILE A 1 84 ? 10.262 15.554 -2.204 1.00 67.81 84 ILE A C 1
ATOM 663 O O . ILE A 1 84 ? 10.690 15.191 -3.299 1.00 67.81 84 ILE A O 1
ATOM 667 N N . VAL A 1 85 ? 9.924 16.821 -1.960 1.00 72.06 8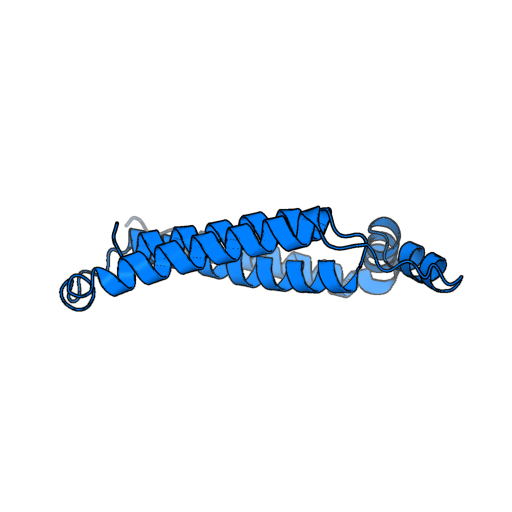5 VAL A N 1
ATOM 668 C CA . VAL A 1 85 ? 10.073 17.884 -2.966 1.00 72.06 85 VAL A CA 1
ATOM 669 C C . VAL A 1 85 ? 11.526 17.971 -3.447 1.00 72.06 85 VAL A C 1
ATOM 671 O O . VAL A 1 85 ? 11.776 18.058 -4.646 1.00 72.06 85 VAL A O 1
ATOM 674 N N . TYR A 1 86 ? 12.495 17.855 -2.541 1.00 74.69 86 TYR A N 1
ATOM 675 C CA . TYR A 1 86 ? 13.918 17.855 -2.872 1.00 74.69 86 TYR A CA 1
ATOM 676 C C . TYR A 1 86 ? 14.316 16.654 -3.738 1.00 74.69 86 TYR A C 1
ATOM 678 O O . TYR A 1 86 ? 14.992 16.819 -4.753 1.00 74.69 86 TYR A O 1
ATOM 686 N N . ILE A 1 87 ? 13.842 15.452 -3.394 1.00 64.62 87 ILE A N 1
ATOM 687 C CA . ILE A 1 87 ? 14.042 14.249 -4.201 1.00 64.62 87 ILE A CA 1
ATOM 688 C C . ILE A 1 87 ? 13.465 14.489 -5.604 1.00 64.62 87 ILE A C 1
ATOM 690 O O . ILE A 1 87 ? 14.166 14.225 -6.580 1.00 64.62 87 ILE A O 1
ATOM 694 N N . ILE A 1 88 ? 12.248 15.035 -5.736 1.00 63.62 88 ILE A N 1
ATOM 695 C CA . ILE A 1 88 ? 11.582 15.331 -7.024 1.00 63.62 88 ILE A CA 1
ATOM 696 C C . ILE A 1 88 ? 12.390 16.302 -7.889 1.00 63.62 88 ILE A C 1
ATOM 698 O O . ILE A 1 88 ? 12.613 16.005 -9.059 1.00 63.62 88 ILE A O 1
ATOM 702 N N . PHE A 1 89 ? 12.828 17.428 -7.327 1.00 64.81 89 PHE A N 1
ATOM 703 C CA . PHE A 1 89 ? 13.391 18.533 -8.108 1.00 64.81 89 PHE A CA 1
ATOM 704 C C . PHE A 1 89 ? 14.911 18.467 -8.315 1.00 64.81 89 PHE A C 1
ATOM 706 O O . PHE A 1 89 ? 15.389 18.997 -9.314 1.00 64.81 89 PHE A O 1
ATOM 713 N N . LEU A 1 90 ? 15.678 17.839 -7.412 1.00 58.50 90 LEU A N 1
ATOM 714 C CA . LEU A 1 90 ? 17.152 17.837 -7.461 1.00 58.50 90 LEU A CA 1
ATOM 715 C C . LEU A 1 90 ? 17.793 16.468 -7.726 1.00 58.50 90 LEU A C 1
ATOM 717 O O . LEU A 1 90 ? 19.016 16.382 -7.853 1.00 58.50 90 LEU A O 1
ATOM 721 N N . SER A 1 91 ? 17.011 15.388 -7.835 1.00 52.88 91 SER A N 1
ATOM 722 C CA . SER A 1 91 ? 17.579 14.100 -8.247 1.00 52.88 91 SER A CA 1
ATOM 723 C C . SER A 1 91 ? 17.925 14.136 -9.730 1.00 52.88 91 SER A C 1
ATOM 725 O O . SER A 1 91 ? 17.046 13.976 -10.576 1.00 52.88 91 SER A O 1
ATOM 727 N N . ASN A 1 92 ? 19.212 14.280 -10.039 1.00 58.53 92 ASN A N 1
ATOM 728 C CA . ASN A 1 92 ? 19.737 13.976 -11.363 1.00 58.53 92 ASN A CA 1
ATOM 729 C C . ASN A 1 92 ? 19.376 12.515 -11.687 1.00 58.53 92 ASN A C 1
ATOM 731 O O . ASN A 1 92 ? 19.814 11.623 -10.951 1.00 58.53 92 ASN A O 1
ATOM 735 N N . PRO A 1 93 ? 18.570 12.230 -12.728 1.00 56.62 93 PRO A N 1
ATOM 736 C CA . PRO A 1 93 ? 18.413 10.862 -13.189 1.00 56.62 93 PRO A CA 1
ATOM 737 C C . PRO A 1 93 ? 19.817 10.382 -13.546 1.00 56.62 93 PRO A C 1
ATOM 739 O O . PRO A 1 93 ? 20.486 10.994 -14.377 1.00 56.62 93 PRO A O 1
ATOM 742 N N . SER A 1 94 ? 20.299 9.358 -12.840 1.00 52.22 94 SER A N 1
ATOM 743 C CA . SER A 1 94 ? 21.583 8.739 -13.143 1.00 52.22 94 SER A CA 1
ATOM 744 C C . SER A 1 94 ? 21.530 8.295 -14.600 1.00 52.22 94 SER A C 1
ATOM 746 O O . SER A 1 94 ? 20.836 7.345 -14.959 1.00 52.22 94 SER A O 1
ATOM 748 N N . GLN A 1 95 ? 22.191 9.070 -15.456 1.00 64.50 95 GLN A N 1
ATOM 749 C CA . GLN A 1 95 ? 22.399 8.720 -16.841 1.00 64.50 95 GLN A CA 1
ATOM 750 C C . GLN A 1 95 ? 23.441 7.614 -16.861 1.00 64.50 95 GLN A C 1
ATOM 752 O O . GLN A 1 95 ? 24.630 7.839 -16.661 1.00 64.50 95 GLN A O 1
ATOM 757 N N . SER A 1 96 ? 22.977 6.403 -17.106 1.00 46.84 96 SER A N 1
ATOM 758 C CA . SER A 1 96 ? 23.710 5.435 -17.911 1.00 46.84 96 SER A CA 1
ATOM 759 C C . SER A 1 96 ? 22.670 4.529 -18.551 1.00 46.84 96 SER A C 1
ATOM 761 O O . SER A 1 96 ? 22.303 3.481 -18.033 1.00 46.84 96 SER A O 1
ATOM 763 N N . VAL A 1 97 ? 22.130 5.006 -19.676 1.00 53.09 97 VAL A N 1
ATOM 764 C CA . VAL A 1 97 ? 21.273 4.217 -20.560 1.00 53.09 97 VAL A CA 1
ATOM 765 C C . VAL A 1 97 ? 22.165 3.154 -21.196 1.00 53.09 97 VAL A C 1
ATOM 767 O O . VAL A 1 97 ? 22.798 3.386 -22.223 1.00 53.09 97 VAL A O 1
ATOM 770 N N . THR A 1 98 ? 22.289 2.004 -20.541 1.00 58.97 98 THR A N 1
ATOM 771 C CA . THR A 1 98 ? 22.829 0.800 -21.168 1.00 58.97 98 THR A CA 1
ATOM 772 C C . THR A 1 98 ? 21.743 0.161 -22.046 1.00 58.97 98 THR A C 1
ATOM 774 O O . THR A 1 98 ? 20.553 0.293 -21.747 1.00 58.97 98 THR A O 1
ATOM 777 N N . PRO A 1 99 ? 22.104 -0.567 -23.119 1.00 56.94 99 PRO A N 1
ATOM 778 C CA . PRO A 1 99 ? 21.141 -1.248 -23.996 1.00 56.94 99 PRO A CA 1
ATOM 779 C C . PRO A 1 99 ? 20.277 -2.319 -23.300 1.00 56.94 99 PRO A C 1
ATOM 781 O O . PRO A 1 99 ? 19.310 -2.800 -23.879 1.00 56.94 99 PRO A O 1
ATOM 784 N N . GLU A 1 100 ? 20.606 -2.709 -22.066 1.00 54.38 100 GLU A N 1
ATOM 785 C CA . GLU A 1 100 ? 19.781 -3.599 -21.234 1.00 54.38 100 GLU A CA 1
ATOM 786 C C . GLU A 1 100 ? 18.614 -2.869 -20.549 1.00 54.38 100 GLU A C 1
ATOM 788 O O . GLU A 1 100 ? 17.605 -3.495 -20.220 1.00 54.38 100 GLU A O 1
ATOM 793 N N . PHE A 1 101 ? 18.709 -1.546 -20.370 1.00 53.12 101 PHE A N 1
ATOM 794 C CA . PHE A 1 101 ? 17.659 -0.739 -19.744 1.00 53.12 101 PHE A CA 1
ATOM 795 C C . PHE A 1 101 ? 16.418 -0.611 -20.640 1.00 53.12 101 PHE A C 1
ATOM 797 O O . PHE A 1 101 ? 15.300 -0.522 -20.148 1.00 53.12 101 PHE A O 1
ATOM 804 N N . THR A 1 102 ? 16.574 -0.662 -21.965 1.00 53.78 102 THR A N 1
ATOM 805 C CA . THR A 1 102 ? 15.437 -0.583 -22.898 1.00 53.78 102 THR A CA 1
ATOM 806 C C . THR A 1 102 ? 14.575 -1.848 -22.869 1.00 53.78 102 THR A C 1
ATOM 808 O O . THR A 1 102 ? 13.352 -1.744 -22.868 1.00 53.78 102 THR A O 1
ATOM 811 N N . LYS A 1 103 ? 15.181 -3.036 -22.725 1.00 54.44 103 LYS A N 1
ATOM 812 C CA . LYS A 1 103 ? 14.440 -4.307 -22.601 1.00 54.44 103 LYS A CA 1
ATOM 813 C C . LYS A 1 103 ? 13.725 -4.466 -21.256 1.00 54.44 103 LYS A C 1
ATOM 815 O O . LYS A 1 103 ? 12.644 -5.054 -21.202 1.00 54.44 103 LYS A O 1
ATOM 820 N N . SER A 1 104 ? 14.298 -3.954 -20.165 1.00 54.56 104 SER A N 1
ATOM 821 C CA . SER A 1 104 ? 13.650 -3.992 -18.845 1.00 54.56 104 SER A CA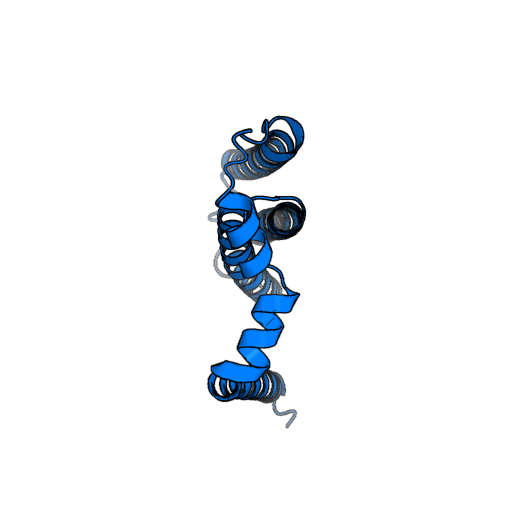 1
ATOM 822 C C . SER A 1 104 ? 12.507 -2.977 -18.721 1.00 54.56 104 SER A C 1
ATOM 824 O O . SER A 1 104 ? 11.504 -3.280 -18.075 1.00 54.56 104 SER A O 1
ATOM 826 N N . VAL A 1 105 ? 12.598 -1.828 -19.403 1.00 57.97 105 VAL A N 1
ATOM 827 C CA . VAL A 1 105 ? 11.494 -0.859 -19.525 1.00 57.97 105 VAL A CA 1
ATOM 828 C C . VAL A 1 105 ? 10.339 -1.423 -20.366 1.00 57.97 105 VAL A C 1
ATOM 830 O O . VAL A 1 105 ? 9.185 -1.310 -19.954 1.00 57.97 105 VAL A O 1
ATOM 833 N N . GLU A 1 106 ? 10.617 -2.107 -21.482 1.00 59.28 106 GLU A N 1
ATOM 834 C CA . GLU A 1 106 ? 9.573 -2.775 -22.283 1.00 59.28 106 GLU A CA 1
ATOM 835 C C . GLU A 1 106 ? 8.882 -3.909 -21.509 1.00 59.28 106 GLU A C 1
ATOM 837 O O . GLU A 1 106 ? 7.655 -3.994 -21.489 1.00 59.28 106 GLU A O 1
ATOM 842 N N . THR A 1 107 ? 9.648 -4.738 -20.790 1.00 58.81 107 THR A N 1
ATOM 843 C CA . THR A 1 107 ? 9.082 -5.856 -20.009 1.00 58.81 107 THR A CA 1
ATOM 844 C C . THR A 1 107 ? 8.256 -5.367 -18.810 1.00 58.81 107 THR A C 1
ATOM 846 O O . THR A 1 107 ? 7.251 -5.984 -18.459 1.00 58.81 107 THR A O 1
ATOM 849 N N . GLY A 1 108 ? 8.655 -4.251 -18.187 1.00 63.41 108 GLY A N 1
ATOM 850 C CA . GLY A 1 108 ? 7.977 -3.643 -17.037 1.00 63.41 108 GLY A CA 1
ATOM 851 C C . GLY A 1 108 ? 6.832 -2.686 -17.386 1.00 63.41 108 GLY A C 1
ATOM 852 O O . GLY A 1 108 ? 6.290 -2.041 -16.489 1.00 63.41 108 GLY A O 1
ATOM 853 N N . THR A 1 109 ? 6.467 -2.558 -18.665 1.00 77.69 109 THR A N 1
ATOM 854 C CA . THR A 1 109 ? 5.353 -1.701 -19.090 1.00 77.69 109 THR A CA 1
ATOM 855 C C . THR A 1 109 ? 4.013 -2.298 -18.644 1.00 77.69 109 THR A C 1
ATOM 857 O O . THR A 1 109 ? 3.825 -3.515 -18.663 1.00 77.69 109 THR A O 1
ATOM 860 N N . VAL A 1 110 ? 3.055 -1.439 -18.270 1.00 82.00 110 VAL A N 1
ATOM 861 C CA . VAL A 1 110 ? 1.706 -1.841 -17.815 1.00 82.00 110 V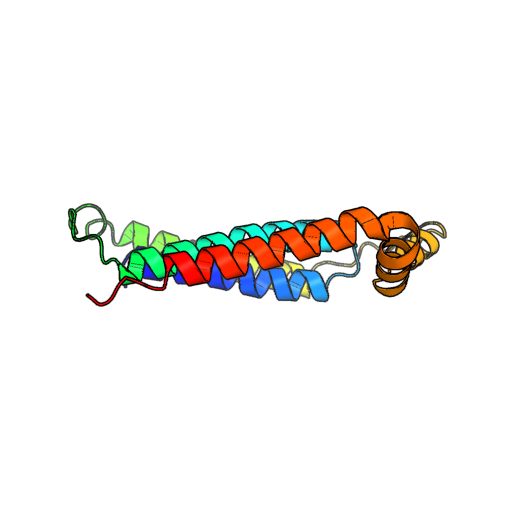AL A CA 1
ATOM 862 C C . VAL A 1 110 ? 1.016 -2.772 -18.822 1.00 82.00 110 VAL A C 1
ATOM 864 O O . VAL A 1 110 ? 0.340 -3.714 -18.423 1.00 82.00 110 VAL A O 1
ATOM 867 N N . GLU A 1 111 ? 1.234 -2.550 -20.120 1.00 83.75 111 GLU A N 1
ATOM 868 C CA . GLU A 1 111 ? 0.726 -3.399 -21.203 1.00 83.75 111 GLU A CA 1
ATOM 869 C C . GLU A 1 111 ? 1.266 -4.834 -21.136 1.00 83.75 111 GLU A C 1
ATOM 871 O O . GLU A 1 111 ? 0.488 -5.786 -21.198 1.00 83.75 111 GLU A O 1
ATOM 876 N N . ASN A 1 112 ? 2.580 -5.002 -20.966 1.00 85.94 112 ASN A N 1
ATOM 877 C CA . ASN A 1 112 ? 3.200 -6.322 -20.911 1.00 85.94 112 ASN A CA 1
ATOM 878 C C . ASN A 1 112 ? 2.810 -7.071 -19.629 1.00 85.94 112 ASN A C 1
ATOM 880 O O . ASN A 1 112 ? 2.451 -8.245 -19.686 1.00 85.94 112 ASN A O 1
ATOM 884 N N . ILE A 1 113 ? 2.786 -6.371 -18.487 1.00 85.50 113 ILE A N 1
ATOM 885 C CA . ILE A 1 113 ? 2.295 -6.932 -17.219 1.00 85.50 113 ILE A CA 1
ATOM 886 C C . ILE A 1 113 ? 0.838 -7.384 -17.376 1.00 85.50 113 ILE A C 1
ATOM 888 O O . ILE A 1 113 ? 0.505 -8.507 -17.010 1.00 85.50 113 ILE A O 1
ATOM 892 N N . GLY A 1 114 ? -0.018 -6.551 -17.974 1.00 86.19 114 GLY A N 1
ATOM 893 C CA . GLY A 1 114 ? -1.407 -6.908 -18.258 1.00 86.19 114 GLY A CA 1
ATOM 894 C C . GLY A 1 114 ? -1.515 -8.149 -19.146 1.00 86.19 114 GLY A C 1
ATOM 895 O O . GLY A 1 114 ? -2.214 -9.098 -18.796 1.00 86.19 114 GLY A O 1
ATOM 896 N N . ARG A 1 115 ? -0.778 -8.194 -20.262 1.00 91.38 115 ARG A N 1
ATOM 897 C CA . ARG A 1 115 ? -0.761 -9.348 -21.173 1.00 91.38 115 ARG A CA 1
ATOM 898 C C . ARG A 1 115 ? -0.367 -10.639 -20.453 1.00 91.38 115 ARG A C 1
ATOM 900 O O . ARG A 1 115 ? -1.048 -11.649 -20.622 1.00 91.38 115 ARG A O 1
ATOM 907 N N . GLU A 1 116 ? 0.686 -10.607 -19.643 1.00 90.75 116 GLU A N 1
ATOM 908 C CA . GLU A 1 116 ? 1.142 -11.763 -18.865 1.00 90.75 116 GLU A CA 1
ATOM 909 C C . GLU A 1 116 ? 0.101 -12.202 -17.823 1.00 90.75 116 GLU A C 1
ATOM 911 O O . GLU A 1 116 ? -0.193 -13.396 -17.715 1.00 90.75 116 GLU A O 1
ATOM 916 N N . MET A 1 117 ? -0.525 -11.251 -17.115 1.00 90.88 117 MET A N 1
ATOM 917 C CA . MET A 1 117 ? -1.582 -11.529 -16.133 1.00 90.88 117 MET A CA 1
ATOM 918 C C . MET A 1 117 ? -2.817 -12.187 -16.757 1.00 90.88 117 MET A C 1
ATOM 920 O O . MET A 1 117 ? -3.372 -13.108 -16.168 1.00 90.88 117 MET A O 1
ATOM 924 N N . PHE A 1 118 ? -3.227 -11.761 -17.952 1.00 91.88 118 PHE A N 1
ATOM 925 C CA . PHE A 1 118 ? -4.408 -12.307 -18.630 1.00 91.88 118 PHE A CA 1
ATOM 926 C C . PHE A 1 118 ? -4.128 -13.541 -19.499 1.00 91.88 118 PHE A C 1
ATOM 928 O O . PHE A 1 118 ? -5.072 -14.241 -19.856 1.00 91.88 118 PHE A O 1
ATOM 935 N N . THR A 1 119 ? -2.867 -13.828 -19.837 1.00 93.75 119 THR A N 1
ATOM 936 C CA . THR A 1 119 ? -2.513 -14.974 -20.696 1.00 93.75 119 THR A CA 1
ATOM 937 C C . THR A 1 119 ? -1.940 -16.130 -19.882 1.00 93.75 119 THR A C 1
ATOM 939 O O . THR A 1 119 ? -2.506 -17.220 -19.875 1.00 93.75 119 THR A O 1
ATOM 942 N N . ASN A 1 120 ? -0.834 -15.897 -19.169 1.00 93.62 120 ASN A N 1
ATOM 943 C CA . ASN A 1 120 ? -0.098 -16.946 -18.458 1.00 93.62 120 ASN A CA 1
ATOM 944 C C . ASN A 1 120 ? -0.545 -17.082 -16.994 1.00 93.62 120 ASN A C 1
ATOM 946 O O . ASN A 1 120 ? -0.569 -18.186 -16.454 1.00 93.62 120 ASN A O 1
ATOM 950 N N . TYR A 1 121 ? -0.944 -15.975 -16.358 1.00 93.62 121 TYR A N 1
ATOM 951 C CA . TYR A 1 121 ? -1.299 -15.918 -14.934 1.00 93.62 121 TYR A CA 1
ATOM 952 C C . TYR A 1 121 ? -2.794 -15.665 -14.683 1.00 93.62 121 TYR A C 1
ATOM 954 O O . TYR A 1 121 ? -3.172 -15.067 -13.674 1.00 93.62 121 TYR A O 1
ATOM 962 N N . ILE A 1 122 ? -3.662 -16.169 -15.563 1.00 95.62 122 ILE A N 1
ATOM 963 C CA . ILE A 1 122 ? -5.109 -15.931 -15.464 1.00 95.62 122 ILE A CA 1
ATOM 964 C C . ILE A 1 122 ? -5.725 -16.518 -14.186 1.00 95.62 122 ILE A C 1
ATOM 966 O O . ILE A 1 122 ? -6.531 -15.862 -13.533 1.00 95.62 122 ILE A O 1
ATOM 970 N N . LEU A 1 123 ? -5.289 -17.714 -13.773 1.00 95.62 123 LEU A N 1
ATOM 971 C CA . LEU A 1 123 ? -5.786 -18.379 -12.564 1.00 95.62 123 LEU A CA 1
ATOM 972 C C . LEU A 1 123 ? -5.496 -17.587 -11.273 1.00 95.62 123 LEU A C 1
ATOM 974 O O . LEU A 1 123 ? -6.436 -17.322 -10.521 1.00 95.62 123 LEU A O 1
ATOM 978 N N . PRO A 1 124 ? -4.245 -17.172 -10.972 1.00 95.25 124 PRO A N 1
ATOM 979 C CA . PRO A 1 124 ? -3.987 -16.349 -9.790 1.00 95.25 124 PRO A CA 1
ATOM 980 C C . PRO A 1 124 ? -4.626 -14.956 -9.883 1.00 95.25 124 PRO A C 1
ATOM 982 O O . PRO A 1 124 ? -5.027 -14.415 -8.853 1.00 95.25 124 PRO A O 1
ATOM 985 N N . PHE A 1 125 ? -4.771 -14.386 -11.086 1.00 94.81 125 PHE A N 1
ATOM 986 C CA . PHE A 1 125 ? -5.496 -13.128 -11.272 1.00 94.81 125 PHE A CA 1
ATOM 987 C C . PHE A 1 125 ? -6.980 -13.260 -10.893 1.00 94.81 125 PHE A C 1
ATOM 989 O O . PHE A 1 125 ? -7.500 -12.445 -10.130 1.00 94.81 125 PHE A O 1
ATOM 996 N N . GLU A 1 126 ? -7.649 -14.319 -11.350 1.00 95.81 126 GLU A N 1
ATOM 997 C CA . GLU A 1 126 ? -9.044 -14.594 -11.003 1.00 95.81 126 GLU A CA 1
ATOM 998 C C . GLU A 1 126 ? -9.210 -14.869 -9.498 1.00 95.81 126 GLU A C 1
ATOM 1000 O O . GLU A 1 126 ? -10.118 -14.332 -8.861 1.00 95.81 126 GLU A O 1
ATOM 1005 N N . ALA A 1 127 ? -8.283 -15.619 -8.891 1.00 97.31 127 ALA A N 1
ATOM 1006 C CA . ALA A 1 127 ? -8.271 -15.863 -7.449 1.00 97.31 127 ALA A CA 1
ATOM 1007 C C . ALA A 1 127 ? -8.140 -14.563 -6.632 1.00 97.31 127 ALA A C 1
ATOM 1009 O O . ALA A 1 127 ? -8.842 -14.390 -5.633 1.00 97.31 127 ALA A O 1
ATOM 1010 N N . ALA A 1 128 ? -7.294 -13.621 -7.065 1.00 96.00 128 ALA A N 1
ATOM 1011 C CA . ALA A 1 128 ? -7.208 -12.294 -6.456 1.00 96.00 128 ALA A CA 1
ATOM 1012 C C . ALA A 1 128 ? -8.522 -11.505 -6.617 1.00 96.00 128 ALA A C 1
ATOM 1014 O O . ALA A 1 128 ? -8.952 -10.830 -5.681 1.00 96.00 128 ALA A O 1
ATOM 1015 N N . GLY A 1 129 ? -9.200 -11.639 -7.761 1.00 96.12 129 GLY A N 1
ATOM 1016 C CA . GLY A 1 129 ? -10.536 -11.085 -7.989 1.00 96.12 129 GLY A CA 1
ATOM 1017 C C . GLY A 1 129 ? -11.574 -11.621 -6.998 1.00 96.12 129 GLY A C 1
ATOM 1018 O O . GLY A 1 129 ? -12.261 -10.836 -6.341 1.00 96.12 129 GLY A O 1
ATOM 1019 N N . TYR A 1 130 ? -11.641 -12.944 -6.813 1.00 97.56 130 TYR A N 1
ATOM 1020 C CA . TYR A 1 130 ? -12.507 -13.553 -5.797 1.00 97.56 130 TYR A CA 1
ATOM 1021 C C . TYR A 1 130 ? -12.136 -13.124 -4.375 1.00 97.56 130 TYR A C 1
ATOM 1023 O O . TYR A 1 130 ? -13.029 -12.917 -3.557 1.00 97.56 130 TYR A O 1
ATOM 1031 N N . LEU A 1 131 ? -10.847 -12.935 -4.075 1.00 97.44 131 LEU A N 1
ATOM 1032 C CA . LEU A 1 131 ? -10.392 -12.432 -2.777 1.00 97.44 131 LEU A CA 1
ATOM 1033 C C . LEU A 1 131 ? -10.900 -11.006 -2.515 1.00 97.44 131 LEU A C 1
ATOM 1035 O O . LEU A 1 131 ? -11.407 -10.730 -1.428 1.00 97.44 131 LEU A O 1
ATOM 1039 N N . LEU A 1 132 ? -10.827 -10.111 -3.506 1.00 96.12 132 LEU A N 1
ATOM 1040 C CA . LEU A 1 132 ? -11.373 -8.752 -3.402 1.00 96.12 132 LEU A CA 1
ATOM 1041 C C . LEU A 1 132 ? -12.905 -8.755 -3.279 1.00 96.12 132 LEU A C 1
ATOM 1043 O O . LEU A 1 132 ? -13.471 -8.000 -2.484 1.00 96.12 132 LEU A O 1
ATOM 1047 N N . LEU A 1 133 ? -13.589 -9.634 -4.014 1.00 97.38 133 LEU A N 1
ATOM 1048 C CA . LEU A 1 133 ? -15.037 -9.813 -3.908 1.00 97.38 133 LEU A CA 1
ATOM 1049 C C . LEU A 1 133 ? -15.437 -10.324 -2.513 1.00 97.38 133 LEU A C 1
ATOM 1051 O O . LEU A 1 133 ? -16.327 -9.763 -1.879 1.00 97.38 133 LEU A O 1
ATOM 1055 N N . ALA A 1 134 ? -14.732 -11.322 -1.983 1.00 97.50 134 ALA A N 1
ATOM 1056 C CA . ALA A 1 134 ? -14.950 -11.822 -0.630 1.00 97.50 134 ALA A CA 1
ATOM 1057 C C . ALA A 1 134 ? -14.680 -10.744 0.433 1.00 97.50 134 ALA A C 1
ATOM 1059 O O . ALA A 1 134 ? -15.462 -10.605 1.372 1.00 97.50 134 ALA A O 1
ATOM 1060 N N . ALA A 1 135 ? -13.624 -9.939 0.270 1.00 95.88 135 ALA A N 1
ATOM 1061 C CA . ALA A 1 135 ? -13.300 -8.844 1.183 1.00 95.88 135 ALA A CA 1
ATOM 1062 C C . ALA A 1 135 ? -14.388 -7.757 1.200 1.00 95.88 135 ALA A C 1
ATOM 1064 O O . ALA A 1 135 ? -14.774 -7.293 2.273 1.00 95.88 135 ALA A O 1
ATOM 1065 N N . THR A 1 136 ? -14.918 -7.373 0.035 1.00 95.56 136 THR A N 1
ATOM 1066 C CA . THR A 1 136 ? -15.982 -6.357 -0.063 1.00 95.56 136 THR A CA 1
ATOM 1067 C C . THR A 1 136 ? -17.317 -6.858 0.485 1.00 95.56 136 THR A C 1
ATOM 1069 O O . THR A 1 136 ? -17.954 -6.143 1.260 1.00 95.56 136 THR A O 1
ATOM 1072 N N . ILE A 1 137 ? -17.716 -8.096 0.168 1.00 96.38 137 ILE A N 1
ATOM 1073 C CA . ILE A 1 137 ? -18.908 -8.725 0.759 1.00 96.38 137 ILE A CA 1
ATOM 1074 C C . ILE A 1 137 ? -18.738 -8.850 2.277 1.00 96.38 137 ILE A C 1
ATOM 1076 O O . ILE A 1 137 ? -19.641 -8.476 3.022 1.00 96.38 137 ILE A O 1
ATOM 1080 N N . GLY A 1 138 ? -17.575 -9.313 2.743 1.00 94.44 138 GLY A N 1
ATOM 1081 C CA . GLY A 1 138 ? -17.258 -9.433 4.165 1.00 94.44 138 GLY A CA 1
ATOM 1082 C C . GLY A 1 138 ? -17.348 -8.094 4.897 1.00 94.44 138 GLY A C 1
ATOM 1083 O O . GLY A 1 138 ? -18.027 -8.002 5.918 1.00 94.44 138 GLY A O 1
ATOM 1084 N N . ALA A 1 139 ? -16.745 -7.037 4.346 1.00 92.75 139 ALA A N 1
ATOM 1085 C CA . ALA A 1 139 ? -16.835 -5.688 4.898 1.00 92.75 139 ALA A CA 1
ATOM 1086 C C . ALA A 1 139 ? -18.283 -5.169 4.938 1.00 92.75 139 ALA A C 1
ATOM 1088 O O . ALA A 1 139 ? -18.693 -4.595 5.945 1.00 92.75 139 ALA A O 1
ATOM 1089 N N . LEU A 1 140 ? -19.079 -5.406 3.886 1.00 92.19 140 LEU A N 1
ATOM 1090 C CA . LEU A 1 140 ? -20.482 -4.985 3.824 1.00 92.19 140 LEU A CA 1
ATOM 1091 C C . LEU A 1 140 ? -21.345 -5.722 4.852 1.00 92.19 140 LEU A C 1
ATOM 1093 O O . LEU A 1 140 ? -22.124 -5.084 5.555 1.00 92.19 140 LEU A O 1
ATOM 1097 N N . VAL A 1 141 ? -21.200 -7.045 4.965 1.00 93.19 141 VAL A N 1
ATOM 1098 C CA . VAL A 1 141 ? -21.934 -7.857 5.950 1.00 93.19 141 VAL A CA 1
ATOM 1099 C C . VAL A 1 141 ? -21.585 -7.424 7.373 1.00 93.19 141 VAL A C 1
ATOM 1101 O O . VAL A 1 141 ? -22.485 -7.289 8.197 1.00 93.19 141 VAL A O 1
ATOM 1104 N N . LEU A 1 142 ? -20.307 -7.147 7.654 1.00 89.75 142 LEU A N 1
ATOM 1105 C CA . LEU A 1 142 ? -19.853 -6.709 8.975 1.00 89.75 142 LEU A CA 1
ATOM 1106 C C . LEU A 1 142 ? -20.309 -5.278 9.312 1.00 89.75 142 LEU A C 1
ATOM 1108 O O . LEU A 1 142 ? -20.648 -4.990 10.459 1.00 89.75 142 LEU A O 1
ATOM 1112 N N . ALA A 1 143 ? -20.347 -4.386 8.317 1.00 88.88 143 ALA A N 1
ATOM 1113 C CA . ALA A 1 143 ? -20.827 -3.013 8.475 1.00 88.88 143 ALA A CA 1
ATOM 1114 C C . ALA A 1 143 ? -22.352 -2.933 8.629 1.00 88.88 143 ALA A C 1
ATOM 1116 O O . ALA A 1 143 ? -22.866 -2.015 9.275 1.00 88.88 143 ALA A O 1
ATOM 1117 N N . LYS A 1 144 ? -23.091 -3.887 8.050 1.00 85.31 144 LYS A N 1
ATOM 1118 C CA . LYS A 1 144 ? -24.548 -3.957 8.140 1.00 85.31 144 LYS A CA 1
ATOM 1119 C C . LYS A 1 144 ? -24.955 -4.444 9.536 1.00 85.31 144 LYS A C 1
ATOM 1121 O O . LYS A 1 144 ? -25.296 -5.604 9.746 1.00 85.31 144 LYS A O 1
ATOM 1126 N N . LYS A 1 145 ? -24.912 -3.535 10.514 1.00 67.56 145 LYS A N 1
ATOM 1127 C CA . LYS A 1 145 ? -25.408 -3.778 11.872 1.00 67.56 145 LYS A CA 1
ATOM 1128 C C . LYS A 1 145 ? -26.889 -4.162 11.794 1.00 67.56 145 LYS A C 1
ATOM 1130 O O . LYS A 1 145 ? -27.671 -3.495 11.116 1.00 67.56 145 LYS A O 1
ATOM 1135 N N . LYS A 1 146 ? -27.252 -5.259 12.462 1.00 59.56 146 LYS A N 1
ATOM 1136 C CA . LYS A 1 146 ? -28.630 -5.737 12.604 1.00 59.56 146 LYS A CA 1
ATOM 1137 C C . LYS A 1 146 ? -29.434 -4.628 13.296 1.00 59.56 146 LYS A C 1
ATOM 1139 O O . LYS A 1 146 ? -29.259 -4.404 14.489 1.00 59.56 146 LYS A O 1
ATOM 1144 N N . PHE A 1 147 ? -30.215 -3.872 12.528 1.00 57.47 147 PHE A N 1
ATOM 1145 C CA . PHE A 1 147 ? -31.276 -3.030 13.070 1.00 57.47 147 PHE A CA 1
ATOM 1146 C C . PHE A 1 147 ? -32.443 -3.966 13.393 1.00 57.47 147 PHE A C 1
ATOM 1148 O O . PHE A 1 147 ? -33.326 -4.175 12.565 1.00 57.47 147 PHE A O 1
ATOM 1155 N N . GLU A 1 148 ? -32.359 -4.600 14.557 1.00 47.84 148 GLU A N 1
ATOM 1156 C CA . GLU A 1 148 ? -33.506 -5.102 15.317 1.00 47.84 148 GLU A CA 1
ATOM 1157 C C . GLU A 1 148 ? -33.584 -4.292 16.611 1.00 47.84 148 GLU A C 1
ATOM 1159 O O . GLU A 1 148 ? -32.502 -4.022 17.190 1.00 47.84 148 GLU A O 1
#

Radius of gyration: 21.12 Å; chains: 1; bounding box: 57×40×54 Å

pLDDT: mean 77.06, std 14.76, range [45.75, 97.56]

Foldseek 3Di:
DPPLVLVLCLLVLLLVLLVVCLVLDPDPVSNVVSVVSNVVSVVVNVVSVVCVVVVPPPDPPPPPPPPVVVVVSVVVSVVVVVVSVCCVPPDDPPDDPDVVVVVVSVCPDPVNVVCCCVPVVVPVNVVVVVVVVCVVVVVVVVVPPPPD

Secondary structure (DSSP, 8-state):
--HHHHHHHHHHHHHHHHHHHHHH-S-HHHHHHHHHHHHHHHHHHHHHHHHHHH---S-TTSSTT-HHHHHHHHHHHHHHHHHHHHHHHH--------HHHHHHHHHTSHHHHHHHHHHTSHHHHHHHHHHHHHHHHHHHHHHS----

Sequence (148 aa):
MTLETILFIVFASICAVSAVLMITRPNPVLSALFLVLNFAGAIMVFFLFVIMLLNPEKEKNFFEQKAKLRIFVVVIVTLVLIQIVYIIFLSNPSQSVTPEFTKSVETGTVENIGREMFTNYILPFEAAGYLLLAATIGALVLAKKKFE